Protein AF-A0A925IBK4-F1 (afdb_monomer_lite)

Radius of gyration: 16.79 Å; chains: 1; bounding box: 36×38×54 Å

Structure (mmCIF, N/CA/C/O backbone):
data_AF-A0A925IBK4-F1
#
_entry.id   AF-A0A925IBK4-F1
#
loop_
_atom_site.group_PDB
_atom_site.id
_atom_site.type_symbol
_atom_site.label_atom_id
_atom_site.label_alt_id
_atom_site.label_comp_id
_atom_site.label_asym_id
_atom_site.label_entity_id
_atom_site.label_seq_id
_atom_site.pdbx_PDB_ins_code
_atom_site.Cartn_x
_atom_site.Cartn_y
_atom_site.Cartn_z
_atom_site.occupancy
_atom_site.B_iso_or_equiv
_atom_site.auth_seq_id
_atom_site.auth_comp_id
_atom_site.auth_asym_id
_atom_site.auth_atom_id
_atom_site.pdbx_PDB_model_num
ATOM 1 N N . TYR A 1 1 ? -8.713 3.696 29.167 1.00 40.91 1 TYR A N 1
ATOM 2 C CA . TYR A 1 1 ? -8.111 4.929 28.646 1.00 40.91 1 TYR A CA 1
ATOM 3 C C . TYR A 1 1 ? -9.010 5.363 27.517 1.00 40.91 1 TYR A C 1
ATOM 5 O O . TYR A 1 1 ? -9.257 4.542 26.651 1.00 40.91 1 TYR A O 1
ATOM 13 N N . ASP A 1 2 ? -9.621 6.533 27.655 1.00 48.91 2 ASP A N 1
ATOM 14 C CA . ASP A 1 2 ? -10.564 7.097 26.688 1.00 48.91 2 ASP A CA 1
ATOM 15 C C . ASP A 1 2 ? -9.823 8.282 26.052 1.00 48.91 2 ASP A C 1
ATOM 17 O O . ASP A 1 2 ? -9.570 9.290 26.716 1.00 48.91 2 ASP A O 1
ATOM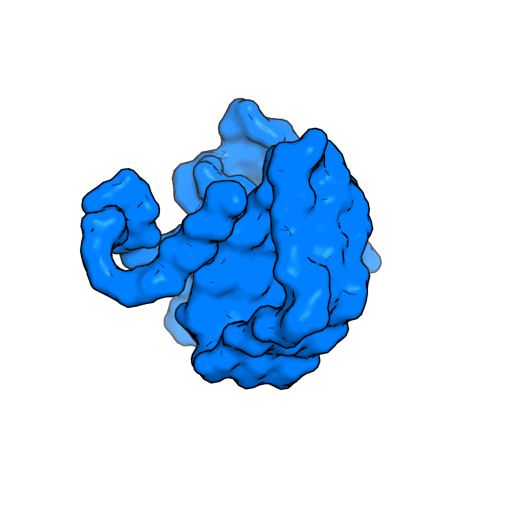 21 N N . ASP A 1 3 ? -9.304 8.073 24.846 1.00 57.03 3 ASP A N 1
ATOM 22 C CA . ASP A 1 3 ? -8.324 8.894 24.131 1.00 57.03 3 ASP A CA 1
ATOM 23 C C . ASP A 1 3 ? -8.983 9.654 22.975 1.00 57.03 3 ASP A C 1
ATOM 25 O O . ASP A 1 3 ? -8.606 9.554 21.813 1.00 57.03 3 ASP A O 1
ATOM 29 N N . ASN A 1 4 ? -9.970 10.480 23.314 1.00 48.44 4 ASN A N 1
ATOM 30 C CA . ASN A 1 4 ? -10.677 11.350 22.371 1.00 48.44 4 ASN A CA 1
ATOM 31 C C . ASN A 1 4 ? -9.808 12.525 21.856 1.00 48.44 4 ASN A C 1
ATOM 33 O O . ASN A 1 4 ? -10.172 13.687 22.047 1.00 48.44 4 ASN A O 1
ATOM 37 N N . ASN A 1 5 ? -8.652 12.261 21.229 1.00 53.19 5 ASN A N 1
ATOM 38 C CA . ASN A 1 5 ? -7.812 13.293 20.602 1.00 53.19 5 ASN A CA 1
ATOM 39 C C . ASN A 1 5 ? -6.844 12.777 19.507 1.00 53.19 5 ASN A C 1
ATOM 41 O O . ASN A 1 5 ? -5.640 12.981 19.649 1.00 53.19 5 ASN A O 1
ATOM 45 N N . GLY A 1 6 ? -7.301 12.173 18.396 1.00 50.06 6 GLY A N 1
ATOM 46 C CA . GLY A 1 6 ? -6.317 11.856 17.336 1.00 50.06 6 GLY A CA 1
ATOM 47 C C . GLY A 1 6 ? -6.775 11.404 15.950 1.00 50.06 6 GLY A C 1
ATOM 48 O O . GLY A 1 6 ? -6.081 11.688 14.976 1.00 50.06 6 GLY A O 1
ATOM 49 N N . SER A 1 7 ? -7.936 10.763 15.789 1.00 52.75 7 SER A N 1
ATOM 50 C CA . SER A 1 7 ? -8.419 10.363 14.458 1.00 52.75 7 SER A CA 1
ATOM 51 C C . SER A 1 7 ? -9.893 10.721 14.273 1.00 52.75 7 SER A C 1
ATOM 53 O O . SER A 1 7 ? -10.665 10.475 15.195 1.00 52.75 7 SER A O 1
ATOM 55 N N . PRO A 1 8 ? -10.322 11.268 13.116 1.00 57.81 8 PRO A N 1
ATOM 56 C CA . PRO A 1 8 ? -11.710 11.691 12.894 1.00 57.81 8 PRO A CA 1
ATOM 57 C C . PRO A 1 8 ? -12.774 10.600 13.125 1.00 57.81 8 PRO A C 1
ATOM 59 O O . PRO A 1 8 ? -13.943 10.941 13.284 1.00 57.81 8 PRO A O 1
ATOM 62 N N . ASN A 1 9 ? -12.379 9.317 13.146 1.00 67.06 9 ASN A N 1
ATOM 63 C CA . ASN A 1 9 ? -13.281 8.164 13.080 1.00 67.06 9 ASN A CA 1
ATOM 64 C C . ASN A 1 9 ? -12.979 7.033 14.100 1.00 67.06 9 ASN A C 1
ATOM 66 O O . ASN A 1 9 ? -13.347 5.895 13.834 1.00 67.06 9 ASN A O 1
ATOM 70 N N . ASP A 1 10 ? -12.292 7.264 15.226 1.00 77.19 10 ASP A N 1
ATOM 71 C CA . ASP A 1 10 ? -11.862 6.175 16.143 1.00 77.19 10 ASP A CA 1
ATOM 72 C C . ASP A 1 10 ? -11.040 5.081 15.427 1.00 77.19 10 ASP A C 1
ATOM 74 O O . ASP A 1 10 ? -11.330 3.884 15.491 1.00 77.19 10 ASP A O 1
ATOM 78 N N . ALA A 1 11 ? -10.027 5.509 14.670 1.00 81.75 11 ALA A N 1
ATOM 79 C CA . ALA A 1 11 ? -9.149 4.615 13.925 1.00 81.75 11 ALA A CA 1
ATOM 80 C C . ALA A 1 11 ? -8.355 3.680 14.851 1.00 81.75 11 ALA A C 1
ATOM 82 O O . ALA A 1 11 ? -7.576 4.129 15.689 1.00 81.75 11 ALA A O 1
ATOM 83 N N . LEU A 1 12 ? -8.466 2.376 14.614 1.00 87.62 12 LEU A N 1
ATOM 84 C CA . LEU A 1 12 ? -7.755 1.327 15.332 1.00 87.62 12 LEU A CA 1
ATOM 85 C C . LEU A 1 12 ? -6.913 0.495 14.371 1.00 87.62 12 LEU A C 1
ATOM 87 O O . LEU A 1 12 ? -7.366 0.117 13.290 1.00 87.62 12 LEU A O 1
ATOM 91 N N . TYR A 1 13 ? -5.705 0.149 14.811 1.00 88.00 13 TYR A N 1
ATOM 92 C CA . TYR A 1 13 ? -4.825 -0.793 14.127 1.00 88.00 13 TYR A CA 1
ATOM 93 C C . TYR A 1 13 ? -4.502 -1.952 15.058 1.00 88.00 13 TYR A C 1
ATOM 95 O O . TYR A 1 13 ? -4.243 -1.747 16.243 1.00 88.00 13 TYR A O 1
ATOM 103 N N . ILE A 1 14 ? -4.476 -3.167 14.517 1.00 90.00 14 ILE A N 1
ATOM 104 C CA . ILE A 1 14 ? -4.061 -4.357 15.259 1.00 90.00 14 ILE A CA 1
ATOM 105 C C . ILE A 1 14 ? -3.042 -5.155 14.454 1.00 90.00 14 ILE A C 1
ATOM 107 O O . ILE A 1 14 ? -3.228 -5.412 13.265 1.00 90.00 14 ILE A O 1
ATOM 111 N N . GLY A 1 15 ? -1.945 -5.521 15.113 1.00 89.31 15 GLY A N 1
ATOM 112 C CA . GLY A 1 15 ? -0.947 -6.445 14.593 1.00 89.31 15 GLY A CA 1
ATOM 113 C C . GLY A 1 15 ? -1.332 -7.879 14.941 1.00 89.31 15 GLY A C 1
ATOM 114 O O . GLY A 1 15 ? -1.783 -8.153 16.049 1.00 89.31 15 GLY A O 1
ATOM 115 N N . THR A 1 16 ? -1.177 -8.787 13.986 1.00 85.94 16 THR A N 1
ATOM 116 C CA . THR A 1 16 ? -1.485 -10.215 14.129 1.00 85.94 16 THR A CA 1
ATOM 117 C C . THR A 1 16 ? -0.325 -11.057 13.601 1.00 85.94 16 THR A C 1
ATOM 119 O O . THR A 1 16 ? 0.624 -10.531 13.014 1.00 85.94 16 THR A O 1
ATOM 122 N N . ASP A 1 17 ? -0.426 -12.376 13.741 1.00 84.31 17 ASP A N 1
ATOM 123 C CA . ASP A 1 17 ? 0.477 -13.358 13.128 1.00 84.31 17 ASP A CA 1
ATOM 124 C C . ASP A 1 17 ? 0.473 -13.323 11.583 1.00 84.31 17 ASP A C 1
ATOM 126 O O . ASP A 1 17 ? 1.396 -13.829 10.939 1.00 84.31 17 ASP A O 1
ATOM 130 N N . ILE A 1 18 ? -0.533 -12.684 10.979 1.00 79.31 18 ILE A N 1
ATOM 131 C CA . ILE A 1 18 ? -0.729 -12.597 9.527 1.00 79.31 18 ILE A CA 1
ATOM 132 C C . ILE A 1 18 ? -0.734 -11.161 8.979 1.00 79.31 18 ILE A C 1
ATOM 134 O O . ILE A 1 18 ? -1.099 -10.948 7.820 1.00 79.31 18 ILE A O 1
ATOM 138 N N . GLY A 1 19 ? -0.287 -10.180 9.764 1.00 82.81 19 GLY A N 1
ATOM 139 C CA . GLY A 1 19 ? -0.139 -8.786 9.338 1.00 82.81 19 GLY A CA 1
ATOM 140 C C . GLY A 1 19 ? -0.980 -7.800 10.146 1.00 82.81 19 GLY A C 1
ATOM 141 O O . GLY A 1 19 ? -1.417 -8.098 11.257 1.00 82.81 19 GLY A O 1
ATOM 142 N N . VAL A 1 20 ? -1.179 -6.603 9.591 1.00 84.88 20 VAL A N 1
ATOM 143 C CA . VAL A 1 20 ? -1.923 -5.517 10.244 1.00 84.88 20 VAL A CA 1
ATOM 144 C C . VAL A 1 20 ? -3.359 -5.470 9.730 1.00 84.88 20 VAL A C 1
ATOM 146 O O . VAL A 1 20 ? -3.606 -5.671 8.541 1.00 84.88 20 VAL A O 1
ATOM 149 N N . PHE A 1 21 ? -4.300 -5.167 10.619 1.00 83.75 21 PHE A N 1
ATOM 150 C CA . PHE A 1 21 ? -5.692 -4.866 10.296 1.00 83.75 21 PHE A CA 1
ATOM 151 C C . PHE A 1 21 ? -6.061 -3.476 10.802 1.00 83.75 21 PHE A C 1
ATOM 153 O O . PHE A 1 21 ? -5.472 -2.984 11.764 1.00 83.75 21 PHE A O 1
ATOM 160 N N . TYR A 1 22 ? -7.037 -2.861 10.144 1.00 84.62 22 TYR A N 1
ATOM 161 C CA . TYR A 1 22 ? -7.556 -1.533 10.436 1.00 84.62 22 TYR A CA 1
ATOM 162 C C . TYR A 1 22 ? -9.065 -1.584 10.674 1.00 84.62 22 TYR A C 1
ATOM 164 O O . TYR A 1 22 ? -9.771 -2.363 10.031 1.00 84.62 22 TYR A O 1
ATOM 172 N N . ARG A 1 23 ? -9.566 -0.729 11.561 1.00 82.00 23 ARG A N 1
ATOM 173 C CA . ARG A 1 23 ? -10.994 -0.469 11.746 1.00 82.00 23 ARG A CA 1
ATOM 174 C C . ARG A 1 23 ? -11.208 0.995 12.112 1.00 82.00 23 ARG A C 1
ATOM 176 O O . ARG A 1 23 ? -10.334 1.609 12.709 1.00 82.00 23 ARG A O 1
ATOM 183 N N . ASP A 1 24 ? -12.377 1.525 11.786 1.00 82.62 24 ASP A N 1
ATOM 184 C CA . ASP A 1 24 ? -12.872 2.799 12.300 1.00 82.62 24 ASP A CA 1
ATOM 185 C C . ASP A 1 24 ? -14.375 2.677 12.618 1.00 82.62 24 ASP A C 1
ATOM 187 O O . ASP A 1 24 ? -14.967 1.604 12.455 1.00 82.62 24 ASP A O 1
ATOM 191 N N . ASN A 1 25 ? -14.997 3.749 13.101 1.00 82.31 25 ASN A N 1
ATOM 192 C CA . ASN A 1 25 ? -16.415 3.775 13.466 1.00 82.31 25 ASN A CA 1
ATOM 193 C C . ASN A 1 25 ? -17.380 3.758 12.261 1.00 82.31 25 ASN A C 1
ATOM 195 O O . ASN A 1 25 ? -18.582 3.548 12.439 1.00 82.31 25 ASN A O 1
ATOM 199 N N . THR A 1 26 ? -16.868 3.938 11.042 1.00 77.31 26 THR A N 1
ATOM 200 C CA . THR A 1 26 ? -17.628 3.852 9.786 1.00 77.31 26 THR A CA 1
ATOM 201 C C . THR A 1 26 ? -17.571 2.450 9.181 1.00 77.31 26 THR A C 1
ATOM 203 O O . THR A 1 26 ? -18.486 2.033 8.465 1.00 77.31 26 THR A O 1
ATOM 206 N N . LEU A 1 27 ? -16.515 1.696 9.495 1.00 72.88 27 LEU A N 1
ATOM 207 C CA . LEU A 1 27 ? -16.318 0.320 9.077 1.00 72.88 27 LEU A CA 1
ATOM 208 C C . LEU A 1 27 ? -17.091 -0.638 9.997 1.00 72.88 27 LEU A C 1
ATOM 210 O O . LEU A 1 27 ? -16.864 -0.727 11.205 1.00 72.88 27 LEU A O 1
ATOM 214 N N . GLY A 1 28 ? -17.998 -1.414 9.399 1.00 75.69 28 GLY A N 1
ATOM 215 C CA . GLY A 1 28 ? -18.775 -2.435 10.110 1.00 75.69 28 GLY A CA 1
ATOM 216 C C . GLY A 1 28 ? -17.948 -3.620 10.631 1.00 75.69 28 GLY A C 1
ATOM 217 O O . GLY A 1 28 ? -18.447 -4.366 11.469 1.00 75.69 28 GLY A O 1
ATOM 218 N N . ASP A 1 29 ? -16.708 -3.791 10.161 1.00 80.06 29 ASP A N 1
ATOM 219 C CA . ASP A 1 29 ? -15.785 -4.854 10.577 1.00 80.06 29 ASP A CA 1
ATOM 220 C C . ASP A 1 29 ? -14.315 -4.432 10.362 1.00 80.06 29 ASP A C 1
ATOM 222 O O . ASP A 1 29 ? -14.035 -3.418 9.717 1.00 80.06 29 ASP A O 1
ATOM 226 N N . TRP A 1 30 ? -13.373 -5.214 10.893 1.00 83.12 30 TRP A N 1
ATOM 227 C CA . TRP A 1 30 ? -11.944 -5.069 10.626 1.00 83.12 30 TRP A CA 1
ATOM 228 C C . TRP A 1 30 ? -11.620 -5.399 9.170 1.00 83.12 30 TRP A C 1
ATOM 230 O O . TRP A 1 30 ? -12.068 -6.405 8.621 1.00 83.12 30 TRP A O 1
ATOM 240 N N . ILE A 1 31 ? -10.769 -4.581 8.558 1.00 77.44 31 ILE A N 1
ATOM 241 C CA . ILE A 1 31 ? -10.267 -4.801 7.204 1.00 77.44 31 ILE A CA 1
ATOM 242 C C . ILE A 1 31 ? -8.752 -5.034 7.218 1.00 77.44 31 ILE A C 1
ATOM 244 O O . ILE A 1 31 ? -8.044 -4.451 8.041 1.00 77.44 31 ILE A O 1
ATOM 248 N N . PRO A 1 32 ? -8.214 -5.862 6.310 1.00 77.81 32 PRO A N 1
ATOM 249 C CA . PRO A 1 32 ? -6.770 -6.019 6.168 1.00 77.81 32 PRO A CA 1
ATOM 250 C C . PRO A 1 32 ? -6.083 -4.694 5.834 1.00 77.81 32 PRO A C 1
ATOM 252 O O . PRO A 1 32 ? -6.598 -3.932 5.018 1.00 77.81 32 PRO A O 1
ATOM 255 N N . PHE A 1 33 ? -4.892 -4.461 6.384 1.00 78.31 33 PHE A N 1
ATOM 256 C CA . PHE A 1 33 ? -4.067 -3.280 6.137 1.00 78.31 33 PHE A CA 1
ATOM 257 C C . PHE A 1 33 ? -2.628 -3.692 5.783 1.00 78.31 33 PHE A C 1
ATOM 259 O O . PHE A 1 33 ? -1.804 -3.995 6.641 1.00 78.31 33 PHE A O 1
ATOM 266 N N . SER A 1 34 ? -2.300 -3.721 4.488 1.00 70.44 34 SER A N 1
ATOM 267 C CA . SER A 1 34 ? -1.017 -4.258 3.995 1.00 70.44 34 SER A CA 1
ATOM 268 C C . SER A 1 34 ? -0.295 -3.313 3.029 1.00 70.44 34 SER A C 1
ATOM 270 O O . SER A 1 34 ? 0.259 -3.752 2.017 1.00 70.44 34 SER A O 1
ATOM 272 N N . ASN A 1 35 ? -0.345 -2.008 3.292 1.00 70.88 35 ASN A N 1
ATOM 273 C CA . ASN A 1 35 ? 0.173 -0.953 2.419 1.00 70.88 35 ASN A CA 1
ATOM 274 C C . ASN A 1 35 ? 1.713 -0.999 2.276 1.00 70.88 35 ASN A C 1
ATOM 276 O O . ASN A 1 35 ? 2.453 -0.242 2.889 1.00 70.88 35 ASN A O 1
ATOM 280 N N . GLY A 1 36 ? 2.211 -1.978 1.516 1.00 69.00 36 GLY A N 1
ATOM 281 C CA . GLY A 1 36 ? 3.632 -2.327 1.429 1.00 69.00 36 GLY A CA 1
ATOM 282 C C . GLY A 1 36 ? 4.143 -3.225 2.563 1.00 69.00 36 GLY A C 1
ATOM 283 O O . GLY A 1 36 ? 5.248 -3.753 2.450 1.00 69.00 36 GLY A O 1
ATOM 284 N N . LEU A 1 37 ? 3.344 -3.457 3.611 1.00 75.25 37 LEU A N 1
ATOM 285 C CA . LEU A 1 37 ? 3.724 -4.319 4.731 1.00 75.25 37 LEU A CA 1
ATOM 286 C C . LEU A 1 37 ? 3.801 -5.803 4.313 1.00 75.25 37 LEU A C 1
ATOM 288 O O . LEU A 1 37 ? 2.958 -6.276 3.539 1.00 75.25 37 LEU A O 1
ATOM 292 N N . PRO A 1 38 ? 4.800 -6.560 4.803 1.00 72.00 38 PRO A N 1
ATOM 293 C CA . PRO A 1 38 ? 4.880 -7.998 4.580 1.00 72.00 38 PRO A CA 1
ATOM 294 C C . PRO A 1 38 ? 3.781 -8.754 5.341 1.00 72.00 38 PRO A C 1
ATOM 296 O O . PRO A 1 38 ? 3.347 -8.338 6.409 1.00 72.00 38 PRO A O 1
ATOM 299 N N . VAL A 1 39 ? 3.383 -9.913 4.807 1.00 75.75 39 VAL A N 1
ATOM 300 C CA . VAL A 1 39 ? 2.518 -10.873 5.513 1.00 75.75 39 VAL A CA 1
ATOM 301 C C . VAL A 1 39 ? 3.395 -11.682 6.460 1.00 75.75 39 VAL A C 1
ATOM 303 O O . VAL A 1 39 ? 4.041 -12.650 6.052 1.00 75.75 39 VAL A O 1
ATOM 306 N N . VAL A 1 40 ? 3.495 -11.213 7.692 1.00 81.12 40 VAL A N 1
ATOM 307 C CA . VAL A 1 40 ? 4.305 -11.795 8.760 1.00 81.12 40 VAL A CA 1
ATOM 308 C C . VAL A 1 40 ? 3.722 -11.356 10.095 1.00 81.12 40 VAL A C 1
ATOM 310 O O . VAL A 1 40 ? 2.997 -10.362 10.156 1.00 81.12 40 VAL A O 1
ATOM 313 N N . GLU A 1 41 ? 4.091 -12.073 11.147 1.00 85.88 41 GLU A N 1
ATOM 314 C CA . GLU A 1 41 ? 3.790 -11.699 12.516 1.00 85.88 41 GLU A CA 1
ATOM 315 C C . GLU A 1 41 ? 4.278 -10.284 12.836 1.00 85.88 41 GLU A C 1
ATOM 317 O O . GLU A 1 41 ? 5.456 -9.944 12.656 1.00 85.88 41 GLU A O 1
ATOM 322 N N . VAL A 1 42 ? 3.333 -9.474 13.305 1.00 89.44 42 VAL A N 1
ATOM 323 C CA . VAL A 1 42 ? 3.547 -8.110 13.773 1.00 89.44 42 VAL A CA 1
ATOM 324 C C . VAL A 1 42 ? 3.623 -8.146 15.290 1.00 89.44 42 VAL A C 1
ATOM 326 O O . VAL A 1 42 ? 2.646 -8.463 15.960 1.00 89.44 42 VAL A O 1
ATOM 329 N N . THR A 1 43 ? 4.796 -7.819 15.819 1.00 90.88 43 THR A N 1
ATOM 330 C CA . THR A 1 43 ? 5.075 -7.859 17.258 1.00 90.88 43 THR A CA 1
ATOM 331 C C . THR A 1 43 ? 4.861 -6.510 17.930 1.00 90.88 43 THR A C 1
ATOM 333 O O . THR A 1 43 ? 4.707 -6.463 19.145 1.00 90.88 43 THR A O 1
ATOM 336 N N . ASP A 1 44 ? 4.904 -5.419 17.160 1.00 92.44 44 ASP A N 1
ATOM 337 C CA . ASP A 1 44 ? 4.751 -4.061 17.678 1.00 92.44 44 ASP A CA 1
ATOM 338 C C . ASP A 1 44 ? 4.197 -3.109 16.610 1.00 92.44 44 ASP A C 1
ATOM 340 O O . ASP A 1 44 ? 4.471 -3.279 15.414 1.00 92.44 44 ASP A O 1
ATOM 344 N N . LEU A 1 45 ? 3.439 -2.104 17.046 1.00 91.19 45 LEU A N 1
ATOM 345 C CA . LEU A 1 45 ? 2.862 -1.058 16.207 1.00 91.19 45 LEU A CA 1
ATOM 346 C C . LEU A 1 45 ? 3.041 0.312 16.864 1.00 91.19 45 LEU A C 1
ATOM 348 O O . LEU A 1 45 ? 2.6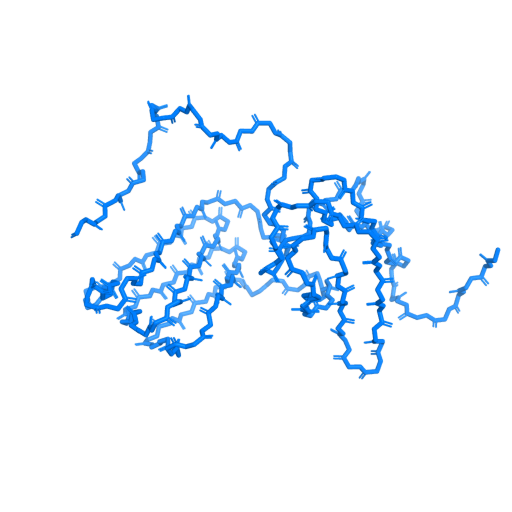61 0.519 18.011 1.00 91.19 45 LEU A O 1
ATOM 352 N N . GLU A 1 46 ? 3.539 1.272 16.090 1.00 92.44 46 GLU A N 1
ATOM 353 C CA . GLU A 1 46 ? 3.679 2.670 16.505 1.00 92.44 46 GLU A CA 1
ATOM 354 C C . GLU A 1 46 ? 3.013 3.571 15.461 1.00 92.44 46 GLU A C 1
ATOM 356 O O . GLU A 1 46 ? 3.293 3.457 14.264 1.00 92.44 46 GLU A O 1
ATOM 361 N N . ILE A 1 47 ? 2.159 4.495 15.901 1.00 88.06 47 ILE A N 1
ATOM 362 C CA . ILE A 1 47 ? 1.597 5.542 15.042 1.00 88.06 47 ILE A CA 1
ATOM 363 C C . ILE A 1 47 ? 2.339 6.848 15.317 1.00 88.06 47 ILE A C 1
ATOM 365 O O . ILE A 1 47 ? 2.353 7.350 16.437 1.00 88.06 47 ILE A O 1
ATOM 369 N N . ASN A 1 48 ? 2.917 7.427 14.269 1.00 86.94 48 ASN A N 1
ATOM 370 C CA . ASN A 1 48 ? 3.390 8.801 14.274 1.00 86.94 48 ASN A CA 1
ATOM 371 C C . ASN A 1 48 ? 2.315 9.692 13.646 1.00 86.94 48 ASN A C 1
ATOM 373 O O . ASN A 1 48 ? 2.258 9.848 12.423 1.00 86.94 48 ASN A O 1
ATOM 377 N N . GLU A 1 49 ? 1.475 10.280 14.495 1.00 83.44 49 GLU A N 1
ATOM 378 C CA . GLU A 1 49 ? 0.362 11.135 14.071 1.00 83.44 49 GLU A CA 1
ATOM 379 C C . GLU A 1 49 ? 0.843 12.376 13.311 1.00 83.44 49 GLU A C 1
ATOM 381 O O . GLU A 1 49 ? 0.299 12.704 12.261 1.00 83.44 49 GLU A O 1
ATOM 386 N N . SER A 1 50 ? 1.922 13.017 13.780 1.00 84.44 50 SER A N 1
ATOM 387 C CA . SER A 1 50 ? 2.470 14.230 13.154 1.00 84.44 50 SER A CA 1
ATOM 388 C C . SER A 1 50 ? 2.908 14.026 11.700 1.00 84.44 50 SER A C 1
ATOM 390 O O . SER A 1 50 ? 2.830 14.948 10.891 1.00 84.44 50 SER A O 1
ATOM 392 N N . ALA A 1 51 ? 3.362 12.815 11.368 1.00 82.94 51 ALA A N 1
ATOM 393 C CA . ALA A 1 51 ? 3.829 12.455 10.037 1.00 82.94 51 ALA A CA 1
ATOM 394 C C . ALA A 1 51 ? 2.800 11.638 9.237 1.00 82.94 51 ALA A C 1
ATOM 396 O O . ALA A 1 51 ? 3.030 11.374 8.057 1.00 82.94 51 ALA A O 1
ATOM 397 N N . GLY A 1 52 ? 1.693 11.217 9.859 1.00 82.88 52 GLY A N 1
ATOM 398 C CA . GLY A 1 52 ? 0.696 10.339 9.247 1.00 82.88 52 GLY A CA 1
ATOM 399 C C . GLY A 1 52 ? 1.260 8.966 8.879 1.00 82.88 52 GLY A C 1
ATOM 400 O O . GLY A 1 52 ? 0.954 8.441 7.809 1.00 82.88 52 GLY A O 1
ATOM 401 N N . LEU A 1 53 ? 2.117 8.390 9.728 1.00 84.12 53 LEU A N 1
ATOM 402 C CA . LEU A 1 53 ? 2.814 7.130 9.450 1.00 84.12 53 LEU A CA 1
ATOM 403 C C . LEU A 1 53 ? 2.519 6.072 10.516 1.00 84.12 53 LEU A C 1
ATOM 405 O O . LEU A 1 53 ? 2.603 6.348 11.706 1.00 84.12 53 LEU A O 1
ATOM 409 N N . LEU A 1 54 ? 2.261 4.843 10.080 1.00 87.44 54 LEU A N 1
ATOM 410 C CA . LEU A 1 54 ? 2.270 3.636 10.898 1.00 87.44 54 LEU A CA 1
ATOM 411 C C . LEU A 1 54 ? 3.602 2.906 10.707 1.00 87.44 54 LEU A C 1
ATOM 413 O O . LEU A 1 54 ? 4.030 2.642 9.577 1.00 87.44 54 LEU A O 1
ATOM 417 N N . ARG A 1 55 ? 4.236 2.528 11.813 1.00 90.56 55 ARG A N 1
ATOM 418 C CA . ARG A 1 55 ? 5.383 1.625 11.847 1.00 90.56 55 ARG A CA 1
ATOM 419 C C . ARG A 1 55 ? 4.968 0.277 12.404 1.00 90.56 55 ARG A C 1
ATOM 421 O O . ARG A 1 55 ? 4.214 0.207 13.367 1.00 90.56 55 ARG A O 1
ATOM 428 N N . ALA A 1 56 ? 5.487 -0.780 11.792 1.00 89.88 56 ALA A N 1
ATOM 429 C CA . ALA A 1 56 ? 5.244 -2.153 12.197 1.00 89.88 56 ALA A CA 1
ATOM 430 C C . ALA A 1 56 ? 6.566 -2.877 12.447 1.00 89.88 56 ALA A C 1
ATOM 432 O O . ALA A 1 56 ? 7.380 -3.051 11.532 1.00 89.88 56 ALA A O 1
ATOM 433 N N . GLY A 1 57 ? 6.769 -3.303 13.692 1.00 89.25 57 GLY A N 1
ATOM 434 C CA . GLY A 1 57 ? 7.815 -4.244 14.065 1.00 89.25 57 GLY A CA 1
ATOM 435 C C . GLY A 1 57 ? 7.384 -5.652 13.677 1.00 89.25 57 GLY A C 1
ATOM 436 O O . GLY A 1 57 ? 6.299 -6.095 14.048 1.00 89.25 57 GLY A O 1
ATOM 437 N N . THR A 1 58 ? 8.213 -6.348 12.902 1.00 87.56 58 THR A N 1
ATOM 438 C CA . THR A 1 58 ? 7.884 -7.684 12.391 1.00 87.56 58 THR A CA 1
ATOM 439 C C . THR A 1 58 ? 8.885 -8.732 12.845 1.00 87.56 58 THR A C 1
ATOM 441 O O . THR A 1 58 ? 10.095 -8.476 12.885 1.00 87.56 58 THR A O 1
ATOM 444 N N . TYR A 1 59 ? 8.403 -9.945 13.117 1.00 84.19 59 TYR A N 1
ATOM 445 C CA . TYR A 1 59 ? 9.280 -11.051 13.484 1.00 84.19 59 TYR A CA 1
ATOM 446 C C . TYR A 1 59 ? 10.203 -11.430 12.311 1.00 84.19 59 TYR A C 1
ATOM 448 O O . TYR A 1 59 ? 9.759 -11.842 11.237 1.00 84.19 59 TYR A O 1
ATOM 456 N N . GLY A 1 60 ? 11.516 -11.262 12.495 1.00 86.25 60 GLY A N 1
ATOM 457 C CA . GLY A 1 60 ? 12.540 -11.695 11.537 1.00 86.25 60 GLY A CA 1
ATOM 458 C C . GLY A 1 60 ? 12.644 -10.887 10.233 1.00 86.25 60 GLY A C 1
ATOM 459 O O . GLY A 1 60 ? 13.417 -11.274 9.356 1.00 86.25 60 GLY A O 1
ATOM 460 N N . ARG A 1 61 ? 11.902 -9.777 10.071 1.00 79.81 61 ARG A N 1
ATOM 461 C CA . ARG A 1 61 ? 11.962 -8.920 8.861 1.00 79.81 61 ARG A CA 1
ATOM 462 C C . ARG A 1 61 ? 12.185 -7.434 9.157 1.00 79.81 61 ARG A C 1
ATOM 464 O O . ARG A 1 61 ? 12.088 -6.622 8.240 1.00 79.81 61 ARG A O 1
ATOM 471 N N . GLY A 1 62 ? 12.511 -7.091 10.404 1.00 88.75 62 GLY A N 1
ATOM 472 C CA . GLY A 1 62 ? 12.835 -5.728 10.823 1.00 88.75 62 GLY A CA 1
ATOM 473 C C . GLY A 1 62 ? 11.606 -4.835 11.002 1.00 88.75 62 GLY A C 1
ATOM 474 O O . GLY A 1 62 ? 10.502 -5.317 11.266 1.00 88.75 62 GLY A O 1
ATOM 475 N N . VAL A 1 63 ? 11.818 -3.525 10.873 1.00 89.06 63 VAL A N 1
ATOM 476 C CA . VAL A 1 63 ? 10.779 -2.497 11.027 1.00 89.06 63 VAL A CA 1
ATOM 477 C C . VAL A 1 63 ? 10.346 -1.997 9.657 1.00 89.06 63 VAL A C 1
ATOM 479 O O . VAL A 1 63 ? 11.177 -1.671 8.809 1.00 89.06 63 VAL A O 1
ATOM 482 N N . TRP A 1 64 ? 9.037 -1.917 9.462 1.00 87.25 64 TRP A N 1
ATOM 483 C CA . TRP A 1 64 ? 8.400 -1.428 8.247 1.00 87.25 64 TRP A CA 1
ATOM 484 C C . TRP A 1 64 ? 7.629 -0.150 8.542 1.00 87.25 64 TRP A C 1
ATOM 486 O O . TRP A 1 64 ? 7.189 0.060 9.668 1.00 87.25 64 TRP A O 1
ATOM 496 N N . GLN A 1 65 ? 7.452 0.697 7.532 1.00 84.88 65 GLN A N 1
ATOM 497 C CA . GLN A 1 65 ? 6.714 1.947 7.666 1.00 84.88 65 GLN A CA 1
ATOM 498 C C . GLN A 1 65 ? 5.774 2.140 6.481 1.00 84.88 65 GLN A C 1
ATOM 500 O O . GLN A 1 65 ? 6.127 1.838 5.342 1.00 84.88 65 GLN A O 1
ATOM 505 N N . THR A 1 66 ? 4.595 2.678 6.757 1.00 81.25 66 THR A N 1
ATOM 506 C CA . THR A 1 66 ? 3.561 2.985 5.772 1.00 81.25 66 THR A CA 1
ATOM 507 C C . THR A 1 66 ? 2.792 4.239 6.191 1.00 81.25 66 THR A C 1
ATOM 509 O O . THR A 1 66 ? 2.652 4.468 7.387 1.00 81.25 66 THR A O 1
ATOM 512 N N . PRO A 1 67 ? 2.244 5.035 5.256 1.00 83.56 67 PRO A N 1
ATOM 513 C CA . PRO A 1 67 ? 1.179 5.988 5.570 1.00 83.56 67 PRO A CA 1
ATOM 514 C C . PRO A 1 67 ? 0.034 5.328 6.342 1.00 83.56 67 PRO A C 1
ATOM 516 O O . PRO A 1 67 ? -0.259 4.158 6.082 1.00 83.56 67 PRO A O 1
ATOM 519 N N . VAL A 1 68 ? -0.597 6.058 7.264 1.00 83.44 68 VAL A N 1
ATOM 520 C CA . VAL A 1 68 ? -1.843 5.635 7.926 1.00 83.44 68 VAL A CA 1
ATOM 521 C C . VAL A 1 68 ? -2.991 5.547 6.914 1.00 83.44 68 VAL A C 1
ATOM 523 O O . VAL A 1 68 ? -2.944 6.145 5.840 1.00 83.44 68 VAL A O 1
ATOM 526 N N . TYR A 1 69 ? -4.021 4.775 7.245 1.00 79.38 69 TYR A N 1
ATOM 527 C CA . TYR A 1 69 ? -5.268 4.716 6.496 1.00 79.38 69 TYR A CA 1
ATOM 528 C C . TYR A 1 69 ? -5.934 6.096 6.455 1.00 79.38 69 TYR A C 1
ATOM 530 O O . TYR A 1 69 ? -6.214 6.689 7.494 1.00 79.38 69 TYR A O 1
ATOM 538 N N . ASP A 1 70 ? -6.203 6.587 5.249 1.00 73.38 70 ASP A N 1
ATOM 539 C CA . ASP A 1 70 ? -6.850 7.875 4.993 1.00 73.38 70 ASP A CA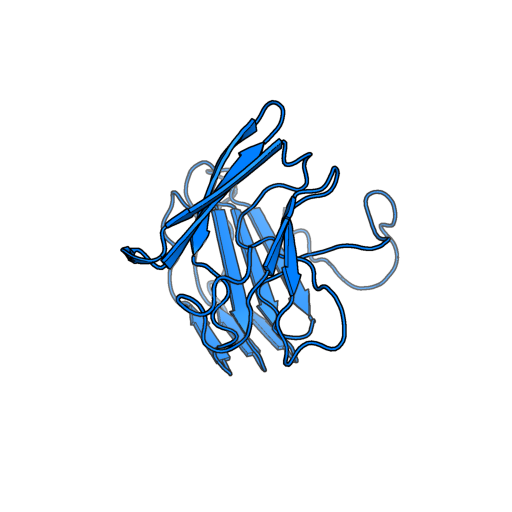 1
ATOM 540 C C . ASP A 1 70 ? -8.290 7.724 4.471 1.00 73.38 70 ASP A C 1
ATOM 542 O O . ASP A 1 70 ? -8.968 8.722 4.234 1.00 73.38 70 ASP A O 1
ATOM 546 N N . GLY A 1 71 ? -8.760 6.487 4.249 1.00 68.88 71 GLY A N 1
ATOM 547 C CA . GLY A 1 71 ? -10.065 6.176 3.644 1.00 68.88 71 GLY A CA 1
ATOM 548 C C . GLY A 1 71 ? -10.258 6.718 2.225 1.00 68.88 71 GLY A C 1
ATOM 549 O O . GLY A 1 71 ? -11.281 6.459 1.588 1.00 68.88 71 GLY A O 1
ATOM 550 N N . ALA A 1 72 ? -9.275 7.448 1.703 1.00 65.94 72 ALA A N 1
ATOM 551 C CA . ALA A 1 72 ? -9.383 8.255 0.513 1.00 65.94 72 ALA A CA 1
ATOM 552 C C . ALA A 1 72 ? -8.720 7.510 -0.634 1.00 65.94 72 ALA A C 1
ATOM 554 O O . ALA A 1 72 ? -7.523 7.605 -0.893 1.00 65.94 72 ALA A O 1
ATOM 555 N N . CYS A 1 73 ? -9.528 6.762 -1.371 1.00 74.12 73 CYS A N 1
ATOM 556 C CA . CYS A 1 73 ? -9.041 6.165 -2.592 1.00 74.12 73 CYS A CA 1
ATOM 557 C C . CYS A 1 73 ? -9.222 7.091 -3.788 1.00 74.12 73 CYS A C 1
ATOM 559 O O . CYS A 1 73 ? -10.336 7.525 -4.087 1.00 74.12 73 CYS A O 1
ATOM 561 N N . ALA A 1 74 ? -8.150 7.314 -4.548 1.00 83.25 74 ALA A N 1
ATOM 562 C CA . ALA A 1 74 ? -8.277 7.926 -5.861 1.00 83.25 74 ALA A CA 1
ATOM 563 C C . ALA A 1 74 ? -9.227 7.091 -6.736 1.00 83.25 74 ALA A C 1
ATOM 565 O O . ALA A 1 74 ? -9.075 5.873 -6.861 1.00 83.25 74 ALA A O 1
ATOM 566 N N . ALA A 1 75 ? -10.199 7.740 -7.383 1.00 86.75 75 ALA A N 1
ATOM 567 C CA . ALA A 1 75 ? -11.121 7.049 -8.282 1.00 86.75 75 ALA A CA 1
ATOM 568 C C . ALA A 1 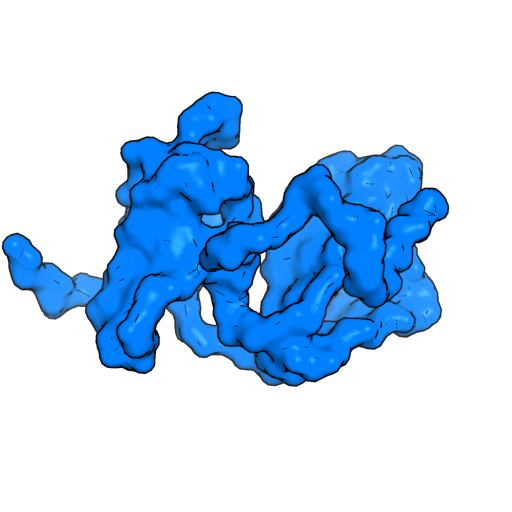75 ? -10.362 6.354 -9.423 1.00 86.75 75 ALA A C 1
ATOM 570 O O . ALA A 1 75 ? -10.641 5.200 -9.741 1.00 86.75 75 ALA A O 1
ATOM 571 N N . SER A 1 76 ? -9.357 7.016 -9.997 1.00 91.19 76 SER A N 1
ATOM 572 C CA . SER A 1 76 ? -8.479 6.413 -10.996 1.00 91.19 76 SER A CA 1
ATOM 573 C C . SER A 1 76 ? -7.039 6.895 -10.851 1.00 91.19 76 SER A C 1
ATOM 575 O O . SER A 1 76 ? -6.811 8.046 -10.489 1.00 91.19 76 SER A O 1
ATOM 577 N N . LEU A 1 77 ? -6.076 6.035 -11.187 1.00 90.25 77 LEU A N 1
ATOM 578 C CA . LEU A 1 77 ? -4.644 6.359 -11.217 1.00 90.25 77 LEU A CA 1
ATOM 579 C C . LEU A 1 77 ? -4.076 6.140 -12.623 1.00 90.25 77 LEU A C 1
ATOM 581 O O . LEU A 1 77 ? -4.511 5.240 -13.344 1.00 90.25 77 LEU A O 1
ATOM 585 N N . SER A 1 78 ? -3.101 6.961 -13.013 1.00 93.12 78 SER A N 1
ATOM 586 C CA . SER A 1 78 ? -2.389 6.838 -14.290 1.00 93.12 78 SER A CA 1
ATOM 587 C C . SER A 1 78 ? -0.883 6.933 -14.075 1.00 93.12 78 SER A C 1
ATOM 589 O O . SER A 1 78 ? -0.414 7.895 -13.472 1.00 93.12 78 SER A O 1
ATOM 591 N N . PHE A 1 79 ? -0.128 5.955 -14.577 1.00 90.94 79 PHE A N 1
ATOM 592 C CA . PHE A 1 79 ? 1.323 5.887 -14.404 1.00 90.94 79 PHE A CA 1
ATOM 593 C C . PHE A 1 79 ? 2.064 5.818 -15.738 1.00 90.94 79 PHE A C 1
ATOM 595 O O . PHE A 1 79 ? 1.747 4.997 -16.597 1.00 90.94 79 PHE A O 1
ATOM 602 N N . THR A 1 80 ? 3.110 6.632 -15.877 1.00 89.38 80 THR A N 1
ATOM 603 C CA . THR A 1 80 ? 4.000 6.639 -17.051 1.00 89.38 80 THR A CA 1
ATOM 604 C C . THR A 1 80 ? 5.439 6.228 -16.723 1.00 89.38 80 THR A C 1
ATOM 606 O O . THR A 1 80 ? 6.185 5.856 -17.625 1.00 89.38 80 THR A O 1
ATOM 609 N N . ALA A 1 81 ? 5.832 6.220 -15.443 1.00 82.75 81 ALA A N 1
ATOM 610 C CA . ALA A 1 81 ? 7.148 5.783 -14.965 1.00 82.75 81 ALA A CA 1
ATOM 611 C C . ALA A 1 81 ? 7.066 5.250 -13.522 1.00 82.75 81 ALA A C 1
ATOM 613 O O . ALA A 1 81 ? 6.118 5.576 -12.808 1.00 82.75 81 ALA A O 1
ATOM 614 N N . HIS A 1 82 ? 8.025 4.413 -13.105 1.00 77.06 82 HIS A N 1
ATOM 615 C CA . HIS A 1 82 ? 8.203 3.956 -11.715 1.00 77.06 82 HIS A CA 1
ATOM 616 C C . HIS A 1 82 ? 9.648 4.185 -11.258 1.00 77.06 82 HIS A C 1
ATOM 618 O O . HIS A 1 82 ? 10.576 4.096 -12.060 1.00 77.06 82 HIS A O 1
ATOM 624 N N . SER A 1 83 ? 9.827 4.485 -9.968 1.00 63.28 83 SER A N 1
ATOM 625 C CA . SER A 1 83 ? 11.153 4.634 -9.356 1.00 63.28 83 SER A CA 1
ATOM 626 C C . SER A 1 83 ? 11.794 3.259 -9.101 1.00 63.28 83 SER A C 1
ATOM 628 O O . SER A 1 83 ? 11.079 2.326 -8.729 1.00 63.28 83 SER A O 1
ATOM 630 N N . PRO A 1 84 ? 13.121 3.111 -9.262 1.00 58.34 84 PRO A N 1
ATOM 631 C CA . PRO A 1 84 ? 13.789 1.812 -9.210 1.00 58.34 84 PRO A CA 1
ATOM 632 C C . PRO A 1 84 ? 13.910 1.138 -7.839 1.00 58.34 84 PRO A C 1
ATOM 634 O O . PRO A 1 84 ? 14.312 -0.021 -7.782 1.00 58.34 84 PRO A O 1
ATOM 637 N N . SER A 1 85 ? 13.584 1.819 -6.741 1.00 55.72 85 SER A N 1
ATOM 638 C CA . SER A 1 85 ? 13.885 1.352 -5.379 1.00 55.72 85 SER A CA 1
ATOM 639 C C . SER A 1 85 ? 12.667 1.112 -4.484 1.00 55.72 85 SER A C 1
ATOM 641 O O . SER A 1 85 ? 12.816 1.023 -3.267 1.00 55.72 85 SER A O 1
ATOM 643 N N . THR A 1 86 ? 11.458 0.993 -5.037 1.00 61.50 86 THR A N 1
ATOM 644 C CA . THR A 1 86 ? 10.247 0.889 -4.214 1.00 61.50 86 THR A CA 1
ATOM 645 C C . THR A 1 86 ? 9.526 -0.449 -4.390 1.00 61.50 86 THR A C 1
ATOM 647 O O . THR A 1 86 ? 9.105 -0.816 -5.492 1.00 61.50 86 THR A O 1
ATOM 650 N N . PRO A 1 87 ? 9.280 -1.183 -3.292 1.00 62.25 87 PRO A N 1
ATOM 651 C CA . PRO A 1 87 ? 8.027 -1.896 -3.158 1.00 62.25 87 PRO A CA 1
ATOM 652 C C . PRO A 1 87 ? 6.912 -0.844 -3.168 1.00 62.25 87 PRO A C 1
ATOM 654 O O . PRO A 1 87 ? 6.911 0.057 -2.332 1.00 62.25 87 PRO A O 1
ATOM 657 N N . ALA A 1 88 ? 5.996 -0.911 -4.129 1.00 72.81 88 ALA A N 1
ATOM 658 C CA . ALA A 1 88 ? 4.921 0.066 -4.265 1.00 72.81 88 ALA A CA 1
ATOM 659 C C . ALA A 1 88 ? 3.577 -0.646 -4.389 1.00 72.81 88 ALA A C 1
ATOM 661 O O . ALA A 1 88 ? 3.402 -1.532 -5.227 1.00 72.81 88 ALA A O 1
ATOM 662 N N . PHE A 1 89 ? 2.627 -0.257 -3.545 1.00 78.88 89 PHE A N 1
ATOM 663 C CA . PHE A 1 89 ? 1.247 -0.709 -3.616 1.00 78.88 89 PHE A CA 1
ATOM 664 C C . PHE A 1 89 ? 0.371 0.475 -4.018 1.00 78.88 89 PHE A C 1
ATOM 666 O O . PHE A 1 89 ? 0.327 1.481 -3.319 1.00 78.88 89 PHE A O 1
ATOM 673 N N . HIS A 1 90 ? -0.312 0.362 -5.155 1.00 81.56 90 HIS A N 1
ATOM 674 C CA . HIS A 1 90 ? -1.231 1.385 -5.641 1.00 81.56 90 HIS A CA 1
ATOM 675 C C . HIS A 1 90 ? -2.642 0.818 -5.697 1.00 81.56 90 HIS A C 1
ATOM 677 O O . HIS A 1 90 ? -2.861 -0.242 -6.287 1.00 81.56 90 HIS A O 1
ATOM 683 N N . SER A 1 91 ? -3.594 1.541 -5.112 1.00 81.62 91 SER A N 1
ATOM 684 C CA . SER A 1 91 ? -5.000 1.154 -5.075 1.00 81.62 91 SER A CA 1
ATOM 685 C C . SER A 1 91 ? -5.877 2.269 -5.647 1.00 81.62 91 SER A C 1
ATOM 687 O O . SER A 1 91 ? -5.663 3.434 -5.325 1.00 81.62 91 SER A O 1
ATOM 689 N N . ALA A 1 92 ? -6.846 1.918 -6.496 1.00 84.31 92 ALA A N 1
ATOM 690 C CA . ALA A 1 92 ? -7.818 2.848 -7.076 1.00 84.31 92 ALA A CA 1
ATOM 691 C C . ALA A 1 92 ? -9.261 2.332 -6.936 1.00 84.31 92 ALA A C 1
ATOM 693 O O . ALA A 1 92 ? -9.517 1.131 -7.038 1.00 84.31 92 ALA A O 1
ATOM 694 N N . GLY A 1 93 ? -10.222 3.240 -6.755 1.00 83.25 93 GLY A N 1
ATOM 695 C CA . GLY A 1 93 ? -11.646 2.906 -6.622 1.00 83.25 93 GLY A CA 1
ATOM 696 C C . GLY A 1 93 ? -12.231 2.298 -7.895 1.00 83.25 93 GLY A C 1
ATOM 697 O O . GLY A 1 93 ? -12.934 1.295 -7.842 1.00 83.25 93 GLY A O 1
ATOM 698 N N . ASN A 1 94 ? -11.876 2.856 -9.052 1.00 87.06 94 ASN A N 1
ATOM 699 C CA . ASN A 1 94 ? -12.392 2.445 -10.353 1.00 87.06 94 ASN A CA 1
ATOM 700 C C . ASN A 1 94 ? -11.295 1.816 -11.206 1.00 87.06 94 ASN A C 1
ATOM 702 O O . ASN A 1 94 ? -11.389 0.636 -11.550 1.00 87.06 94 ASN A O 1
ATOM 706 N N . SER A 1 95 ? -10.260 2.579 -11.582 1.00 89.69 95 SER A N 1
ATOM 707 C CA . SER A 1 95 ? -9.303 2.085 -12.577 1.00 89.69 95 SER A CA 1
ATOM 708 C C . SER A 1 95 ? -7.858 2.533 -12.419 1.00 89.69 95 SER A C 1
ATOM 710 O O . SER A 1 95 ? -7.583 3.660 -12.027 1.00 89.69 95 SER A O 1
ATOM 712 N N . ILE A 1 96 ? -6.924 1.660 -12.796 1.00 91.88 96 ILE A N 1
ATOM 713 C CA . ILE A 1 96 ? -5.508 2.011 -12.964 1.00 91.88 96 ILE A CA 1
ATOM 714 C C . ILE A 1 96 ? -5.145 1.871 -14.440 1.00 91.88 96 ILE A C 1
ATOM 716 O O . ILE A 1 96 ? -5.437 0.842 -15.042 1.00 91.88 96 ILE A O 1
ATOM 720 N N . THR A 1 97 ? -4.493 2.879 -15.018 1.00 93.75 97 THR A N 1
ATOM 721 C CA . THR A 1 97 ? -3.884 2.802 -16.356 1.00 93.75 97 THR A CA 1
ATOM 722 C C . THR A 1 97 ? -2.370 2.974 -16.248 1.00 93.75 97 THR A C 1
ATOM 724 O O . THR A 1 97 ? -1.910 3.862 -15.535 1.00 93.75 97 THR A O 1
ATOM 727 N N . SER A 1 98 ? -1.570 2.142 -16.918 1.00 93.81 98 SER A N 1
ATOM 728 C CA . SER A 1 98 ? -0.107 2.234 -16.824 1.00 93.81 98 SER A CA 1
ATOM 729 C C . SER A 1 98 ? 0.604 1.897 -18.129 1.00 93.81 98 SER A C 1
ATOM 731 O O . SER A 1 98 ? 0.356 0.843 -18.708 1.00 93.81 98 SER A O 1
ATOM 733 N N . SER A 1 99 ? 1.530 2.767 -18.541 1.00 92.25 99 SER A N 1
ATOM 734 C CA . SER A 1 99 ? 2.548 2.512 -19.575 1.00 92.25 99 SER A CA 1
ATOM 735 C C . SER A 1 99 ? 3.955 2.383 -18.978 1.00 92.25 99 SER A C 1
ATOM 737 O O . SER A 1 99 ? 4.949 2.421 -19.703 1.00 92.25 99 SER A O 1
ATOM 739 N N . ALA A 1 100 ? 4.060 2.295 -17.649 1.00 89.25 100 ALA A N 1
ATOM 740 C CA . ALA A 1 100 ? 5.326 2.443 -16.952 1.00 89.25 100 ALA A CA 1
ATOM 741 C C . ALA A 1 100 ? 6.302 1.284 -17.193 1.00 89.25 100 ALA A C 1
ATOM 743 O O . ALA A 1 100 ? 5.931 0.116 -17.316 1.00 89.25 100 ALA A O 1
ATOM 744 N N . VAL A 1 101 ? 7.588 1.626 -17.172 1.00 88.75 101 VAL A N 1
ATOM 745 C CA . VAL A 1 101 ? 8.687 0.663 -17.115 1.00 88.75 101 VAL A CA 1
ATOM 746 C C . VAL A 1 101 ? 9.064 0.461 -15.656 1.00 88.75 101 VAL A C 1
ATOM 748 O O . VAL A 1 101 ? 9.507 1.401 -15.000 1.00 88.75 101 VAL A O 1
ATOM 751 N N . ILE A 1 102 ? 8.895 -0.756 -15.153 1.00 86.50 102 ILE A N 1
ATOM 752 C CA . ILE A 1 102 ? 9.310 -1.136 -13.804 1.00 86.50 102 ILE A CA 1
ATOM 753 C C . ILE A 1 102 ? 10.710 -1.732 -13.925 1.00 86.50 102 ILE A C 1
ATOM 755 O O . ILE A 1 102 ? 10.880 -2.815 -14.477 1.00 86.50 102 ILE A O 1
ATOM 759 N N . ALA A 1 103 ? 11.722 -1.021 -13.450 1.00 84.38 103 ALA A N 1
ATOM 760 C CA . ALA A 1 103 ? 13.114 -1.457 -13.491 1.00 84.38 103 ALA A CA 1
ATOM 761 C C . ALA A 1 103 ? 13.821 -0.989 -12.226 1.00 84.38 103 ALA A C 1
ATOM 763 O O . ALA A 1 103 ? 13.472 0.063 -11.716 1.00 84.38 103 ALA A O 1
ATOM 764 N N . GLY A 1 104 ? 14.813 -1.739 -11.754 1.00 81.62 104 GLY A N 1
ATOM 765 C CA . GLY A 1 104 ? 15.555 -1.461 -10.524 1.00 81.62 104 GLY A CA 1
ATOM 766 C C . GLY A 1 104 ? 15.604 -2.671 -9.596 1.00 81.62 104 GLY A C 1
ATOM 767 O O . GLY A 1 104 ? 14.669 -3.472 -9.558 1.00 81.62 104 GLY A O 1
ATOM 768 N N . ALA A 1 105 ? 16.727 -2.843 -8.897 1.00 76.00 105 ALA A N 1
ATOM 769 C CA . ALA A 1 105 ? 16.927 -3.983 -8.010 1.00 76.00 105 ALA A CA 1
ATOM 770 C C . ALA A 1 105 ? 15.902 -3.947 -6.867 1.00 76.00 105 ALA A C 1
ATOM 772 O O . ALA A 1 105 ? 15.852 -2.989 -6.099 1.00 76.00 105 ALA A O 1
ATOM 773 N N . GLY A 1 106 ? 15.080 -4.993 -6.758 1.00 71.00 106 GLY A N 1
ATOM 774 C CA . GLY A 1 106 ? 14.038 -5.070 -5.731 1.00 71.00 106 GLY A CA 1
ATOM 775 C C . GLY A 1 106 ? 12.772 -4.262 -6.038 1.00 71.00 106 GLY A C 1
ATOM 776 O O . GLY A 1 106 ? 11.935 -4.102 -5.146 1.00 71.00 106 GLY A O 1
ATOM 777 N N . ALA A 1 107 ? 12.589 -3.789 -7.275 1.00 79.50 107 ALA A N 1
ATOM 778 C CA . ALA A 1 107 ? 11.342 -3.162 -7.700 1.00 79.50 107 ALA A CA 1
ATOM 779 C C . ALA A 1 107 ? 10.186 -4.180 -7.652 1.00 79.50 107 ALA A C 1
ATOM 781 O O . ALA A 1 107 ? 10.163 -5.156 -8.404 1.00 79.50 107 ALA A O 1
ATOM 782 N N . ASN A 1 108 ? 9.221 -3.956 -6.757 1.00 78.31 108 ASN A N 1
ATOM 783 C CA . ASN A 1 108 ? 8.074 -4.839 -6.541 1.00 78.31 108 ASN A CA 1
ATOM 784 C C . ASN A 1 108 ? 6.785 -4.011 -6.558 1.00 78.31 108 ASN A C 1
ATOM 786 O O . ASN A 1 108 ? 6.391 -3.440 -5.541 1.00 78.31 108 ASN A O 1
ATOM 790 N N . VAL A 1 109 ? 6.115 -3.946 -7.705 1.00 82.00 109 VAL A N 1
ATOM 791 C CA . VAL A 1 109 ? 4.936 -3.090 -7.898 1.00 82.00 109 VAL A CA 1
ATOM 792 C C . VAL A 1 109 ? 3.662 -3.922 -7.875 1.00 82.00 109 VAL A C 1
ATOM 794 O O . VAL A 1 109 ? 3.558 -4.958 -8.531 1.00 82.00 109 VAL A O 1
ATOM 797 N N . LYS A 1 110 ? 2.665 -3.453 -7.129 1.00 83.88 110 LYS A N 1
ATOM 798 C CA . LYS A 1 110 ? 1.352 -4.079 -7.009 1.00 83.88 110 LYS A CA 1
ATOM 799 C C . LYS A 1 110 ? 0.260 -3.067 -7.332 1.00 83.88 110 LYS A C 1
ATOM 801 O O . LYS A 1 110 ? 0.203 -2.013 -6.702 1.00 83.88 110 LYS A O 1
ATOM 806 N N . TYR A 1 111 ? -0.622 -3.402 -8.267 1.00 85.50 111 TYR A N 1
ATOM 807 C CA . TYR A 1 111 ? -1.802 -2.601 -8.597 1.00 85.50 111 TYR A CA 1
ATOM 808 C C . TYR A 1 111 ? -3.086 -3.291 -8.143 1.00 85.50 111 TYR A C 1
ATOM 810 O O . TYR A 1 111 ? -3.294 -4.474 -8.408 1.00 85.50 111 TYR A O 1
ATOM 818 N N . LYS A 1 112 ? -3.976 -2.522 -7.523 1.00 83.69 112 LYS A N 1
ATOM 819 C CA . LYS A 1 112 ? -5.332 -2.929 -7.162 1.00 83.69 112 LYS A CA 1
ATOM 820 C C . LYS A 1 112 ? -6.327 -1.902 -7.689 1.00 83.69 112 LYS A C 1
ATOM 822 O O . LYS A 1 112 ? -6.147 -0.710 -7.472 1.00 83.69 112 LYS A O 1
ATOM 827 N N . ALA A 1 113 ? -7.375 -2.333 -8.381 1.00 84.69 113 ALA A N 1
ATOM 828 C CA . ALA A 1 113 ? -8.435 -1.425 -8.820 1.00 84.69 113 ALA A CA 1
ATOM 829 C C . ALA A 1 113 ? -9.812 -2.060 -8.651 1.00 84.69 113 ALA A C 1
ATOM 831 O O . ALA A 1 113 ? -9.947 -3.263 -8.857 1.00 84.69 113 ALA A O 1
ATOM 832 N N . GLY A 1 114 ? -10.839 -1.272 -8.333 1.00 81.94 114 GLY A N 1
ATOM 833 C CA . GLY A 1 114 ? -12.187 -1.815 -8.135 1.00 81.94 114 GLY A CA 1
ATOM 834 C C . GLY A 1 114 ? -12.848 -2.363 -9.398 1.00 81.94 114 GLY A C 1
ATOM 835 O O . GLY A 1 114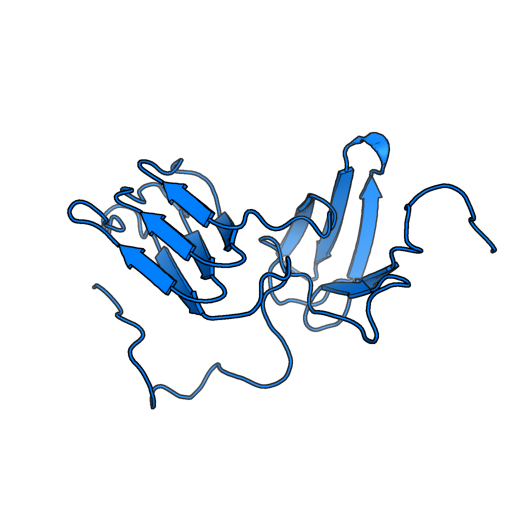 ? -13.616 -3.313 -9.300 1.00 81.94 114 GLY A O 1
ATOM 836 N N . GLN A 1 115 ? -12.541 -1.814 -10.579 1.00 85.12 115 GLN A N 1
ATOM 837 C CA . GLN A 1 115 ? -13.186 -2.223 -11.834 1.00 85.12 115 GLN A CA 1
ATOM 838 C C . GLN A 1 115 ? -12.192 -2.753 -12.870 1.00 85.12 115 GLN A C 1
ATOM 840 O O . GLN A 1 115 ? -12.393 -3.840 -13.406 1.00 85.12 115 GLN A O 1
ATOM 845 N N . ARG A 1 116 ? -11.125 -2.003 -13.190 1.00 87.25 116 ARG A N 1
ATOM 846 C CA . ARG A 1 116 ? -10.188 -2.397 -14.262 1.00 87.25 116 ARG A CA 1
ATOM 847 C C . ARG A 1 116 ? -8.758 -1.916 -14.065 1.00 87.25 116 ARG A C 1
ATOM 849 O O . ARG A 1 116 ? -8.517 -0.819 -13.567 1.00 87.25 116 ARG A O 1
ATOM 856 N N . ILE A 1 117 ? -7.813 -2.710 -14.558 1.00 90.94 117 ILE A N 1
ATOM 857 C CA . ILE A 1 117 ? -6.405 -2.333 -14.691 1.00 90.94 117 ILE A CA 1
ATOM 858 C C . ILE A 1 117 ? -6.036 -2.448 -16.170 1.00 90.94 117 ILE A C 1
ATOM 860 O O . ILE A 1 117 ? -6.117 -3.531 -16.745 1.00 90.94 117 ILE A O 1
ATOM 864 N N . THR A 1 118 ? -5.649 -1.332 -16.782 1.00 93.38 118 THR A N 1
ATOM 865 C CA . THR A 1 118 ? -5.291 -1.236 -18.200 1.00 93.38 118 THR A CA 1
ATOM 866 C C . THR A 1 118 ? -3.788 -1.017 -18.332 1.00 93.38 118 THR A C 1
ATOM 868 O O . THR A 1 118 ? -3.273 0.036 -17.959 1.00 93.38 118 THR A O 1
ATOM 871 N N . LEU A 1 119 ? -3.074 -1.992 -18.888 1.00 93.88 119 LEU A N 1
ATOM 872 C CA . LEU A 1 119 ? -1.662 -1.841 -19.240 1.00 93.88 119 LEU A CA 1
ATOM 873 C C . LEU A 1 119 ? -1.579 -1.415 -20.706 1.00 93.88 119 LEU A C 1
ATOM 875 O O . LEU A 1 119 ? -2.007 -2.152 -21.593 1.00 93.88 119 LEU A O 1
ATOM 879 N N . THR A 1 120 ? -1.099 -0.203 -20.958 1.00 92.75 120 THR A N 1
ATOM 880 C CA . THR A 1 120 ? -0.980 0.347 -22.311 1.00 92.75 120 THR A CA 1
ATOM 881 C C . THR A 1 120 ? 0.370 -0.023 -22.933 1.00 92.75 120 THR A C 1
ATOM 883 O O . THR A 1 120 ? 1.314 -0.375 -22.213 1.00 92.75 120 THR A O 1
ATOM 886 N N . PRO A 1 121 ? 0.492 0.021 -24.277 1.00 94.06 121 PRO A N 1
ATOM 887 C CA . PRO A 1 121 ? 1.745 -0.300 -24.953 1.00 94.06 121 PRO A CA 1
ATOM 888 C C . PRO A 1 121 ? 2.934 0.472 -24.367 1.00 94.06 121 PRO A C 1
ATOM 890 O O . PRO A 1 121 ? 2.854 1.678 -24.145 1.00 94.06 121 PRO A O 1
ATOM 893 N N . GLY A 1 122 ? 4.033 -0.240 -24.114 1.00 86.81 122 GLY A N 1
ATOM 894 C CA . GLY A 1 122 ? 5.225 0.296 -23.448 1.00 86.81 122 GLY A CA 1
ATOM 895 C C . GLY A 1 122 ? 5.400 -0.171 -22.001 1.00 86.81 122 GLY A C 1
ATOM 896 O O . GLY A 1 122 ? 6.534 -0.159 -21.511 1.00 86.81 122 GLY A O 1
ATOM 897 N N . PHE A 1 123 ? 4.333 -0.667 -21.359 1.00 91.31 123 PHE A N 1
ATOM 898 C CA . PHE A 1 123 ? 4.432 -1.276 -20.035 1.00 91.31 123 PHE A CA 1
ATOM 899 C C . PHE A 1 123 ? 5.333 -2.517 -20.057 1.00 91.31 123 PHE A C 1
ATOM 901 O O . PHE A 1 123 ? 5.123 -3.431 -20.857 1.00 91.31 123 PHE A O 1
ATOM 908 N N . ARG A 1 124 ? 6.323 -2.567 -19.158 1.00 88.62 124 ARG A N 1
ATOM 909 C CA . ARG A 1 124 ? 7.161 -3.759 -18.949 1.00 88.62 124 ARG A CA 1
ATOM 910 C C . ARG A 1 124 ? 7.787 -3.778 -17.560 1.00 88.62 124 ARG A C 1
ATOM 912 O O . ARG A 1 124 ? 8.199 -2.734 -17.057 1.00 88.62 124 ARG A O 1
ATOM 919 N N . ALA A 1 125 ? 7.938 -4.972 -16.994 1.00 88.06 125 ALA A N 1
ATOM 920 C CA . ALA A 1 125 ? 8.823 -5.221 -15.862 1.00 88.06 125 ALA A CA 1
ATOM 921 C C . ALA A 1 125 ? 10.176 -5.730 -16.383 1.00 88.06 125 ALA A C 1
ATOM 923 O O . ALA A 1 125 ? 10.230 -6.625 -17.223 1.00 88.06 125 ALA A O 1
ATOM 924 N N . SER A 1 126 ? 11.271 -5.111 -15.950 1.00 86.19 126 SER A N 1
ATOM 925 C CA . SER A 1 126 ? 12.615 -5.391 -16.449 1.00 86.19 126 SER A CA 1
ATOM 926 C C . SER A 1 126 ? 13.195 -6.654 -15.815 1.00 86.19 126 SER A C 1
ATOM 928 O O . SER A 1 126 ? 13.561 -6.660 -14.637 1.00 86.19 126 SER A O 1
ATOM 930 N N . ALA A 1 127 ? 13.356 -7.703 -16.624 1.00 80.94 127 ALA A N 1
ATOM 931 C CA . ALA A 1 127 ? 13.978 -8.959 -16.202 1.00 80.94 127 ALA A CA 1
ATOM 932 C C . ALA A 1 127 ? 15.444 -8.783 -15.766 1.00 80.94 127 ALA A C 1
ATOM 934 O O . ALA A 1 127 ? 15.902 -9.459 -14.850 1.00 80.94 127 ALA A O 1
ATOM 935 N N . SER A 1 128 ? 16.172 -7.824 -16.355 1.00 82.50 128 SER A N 1
ATOM 936 C CA . SER A 1 128 ? 17.569 -7.531 -15.988 1.00 82.50 128 SER A CA 1
ATOM 937 C C . SER A 1 128 ? 17.744 -7.048 -14.546 1.00 82.50 128 SER A C 1
ATOM 939 O O . SER A 1 128 ? 18.860 -7.056 -14.034 1.00 82.50 128 SER A O 1
ATOM 941 N N . THR A 1 129 ? 16.659 -6.624 -13.893 1.00 82.69 129 THR A N 1
ATOM 942 C CA . THR A 1 129 ? 16.673 -6.128 -12.514 1.00 82.69 129 THR A CA 1
ATOM 943 C C . THR A 1 129 ? 15.813 -6.965 -11.562 1.00 82.69 129 THR A C 1
ATOM 945 O O . THR A 1 129 ? 15.551 -6.508 -10.453 1.00 82.69 129 THR A O 1
ATOM 948 N N . ASP A 1 130 ? 15.343 -8.150 -11.985 1.00 80.62 130 ASP A N 1
ATOM 949 C CA . ASP A 1 130 ? 14.365 -8.985 -11.253 1.00 80.62 130 ASP A CA 1
ATOM 950 C C . ASP A 1 130 ? 13.126 -8.188 -10.794 1.00 80.62 130 ASP A C 1
ATOM 952 O O . ASP A 1 130 ? 12.610 -8.360 -9.687 1.00 80.62 130 ASP A O 1
ATOM 956 N N . ALA A 1 131 ? 12.664 -7.251 -11.630 1.00 83.19 131 ALA A N 1
ATOM 957 C CA . ALA A 1 131 ? 11.496 -6.444 -11.304 1.00 83.19 131 ALA A CA 1
ATOM 958 C C . ALA A 1 131 ? 10.226 -7.306 -11.332 1.00 83.19 131 ALA A C 1
ATOM 960 O O . ALA A 1 131 ? 9.986 -8.045 -12.287 1.00 83.19 131 ALA A O 1
ATOM 961 N N . LYS A 1 132 ? 9.379 -7.169 -10.308 1.00 83.19 132 LYS A N 1
ATOM 962 C CA . LYS A 1 132 ? 8.133 -7.935 -10.170 1.00 83.19 132 LYS A CA 1
ATOM 963 C C . LYS A 1 132 ? 6.924 -7.024 -10.239 1.00 83.19 132 LYS A C 1
ATOM 965 O O . LYS A 1 132 ? 6.902 -5.935 -9.664 1.00 83.19 132 LYS A O 1
ATOM 970 N N . PHE A 1 133 ? 5.896 -7.519 -10.916 1.00 85.62 133 PHE A N 1
ATOM 971 C CA . PHE A 1 133 ? 4.613 -6.854 -11.046 1.00 85.62 133 PHE A CA 1
ATOM 972 C C . PHE A 1 133 ? 3.471 -7.816 -10.718 1.00 85.62 133 PHE A C 1
ATOM 974 O O . PHE A 1 133 ? 3.477 -8.964 -11.159 1.00 85.62 133 PHE A O 1
ATOM 981 N N . LEU A 1 134 ? 2.486 -7.339 -9.958 1.00 83.50 134 LEU A N 1
ATOM 982 C CA . LEU A 1 134 ? 1.248 -8.059 -9.668 1.00 83.50 134 LEU A CA 1
ATOM 983 C C . LEU A 1 134 ? 0.058 -7.107 -9.807 1.00 83.50 134 LEU A C 1
ATOM 985 O O . LEU A 1 134 ? 0.117 -5.963 -9.358 1.00 83.50 134 LEU A O 1
ATOM 989 N N . SER A 1 135 ? -1.047 -7.587 -10.366 1.00 84.44 135 SER A N 1
ATOM 990 C CA . SER A 1 135 ? -2.299 -6.837 -10.437 1.00 84.44 135 SER A CA 1
ATOM 991 C C . SER A 1 135 ? -3.485 -7.688 -9.998 1.00 84.44 135 SER A C 1
ATOM 993 O O . SER A 1 135 ? -3.488 -8.904 -10.184 1.00 84.44 135 SER A O 1
ATOM 995 N N . TYR A 1 136 ? -4.491 -7.058 -9.393 1.00 79.19 136 TYR A N 1
ATOM 996 C CA . TYR A 1 136 ? -5.746 -7.718 -9.037 1.00 79.19 136 TYR A CA 1
ATOM 997 C C . TYR A 1 136 ? -6.911 -6.726 -8.966 1.00 79.19 136 TYR A C 1
ATOM 999 O O . TYR A 1 136 ? -6.724 -5.534 -8.718 1.00 79.19 136 TYR A O 1
ATOM 1007 N N . ILE A 1 137 ? -8.126 -7.221 -9.202 1.00 81.50 137 ILE A N 1
ATOM 1008 C CA . ILE A 1 137 ? -9.355 -6.433 -9.071 1.00 81.50 137 ILE A CA 1
ATOM 1009 C C . ILE A 1 137 ? -9.912 -6.604 -7.661 1.00 81.50 137 ILE A C 1
ATOM 1011 O O . ILE A 1 137 ? -9.976 -7.718 -7.145 1.00 81.50 137 ILE A O 1
ATOM 1015 N N . GLY A 1 138 ? -10.298 -5.504 -7.024 1.00 75.56 138 GLY A N 1
ATOM 1016 C CA . GLY A 1 138 ? -10.900 -5.526 -5.698 1.00 75.56 138 GLY A CA 1
ATOM 1017 C C . GLY A 1 138 ? -11.220 -4.131 -5.189 1.00 75.56 138 GLY A C 1
ATOM 1018 O O . GLY A 1 138 ? -10.607 -3.156 -5.625 1.00 75.56 138 GLY A O 1
ATOM 1019 N N . ALA A 1 139 ? -12.167 -4.053 -4.250 1.00 71.12 139 ALA A N 1
ATOM 1020 C CA . ALA A 1 139 ? -12.576 -2.802 -3.622 1.00 71.12 139 ALA A CA 1
ATOM 1021 C C . ALA A 1 139 ? -11.360 -2.006 -3.149 1.00 71.12 139 ALA A C 1
ATOM 1023 O O . ALA A 1 139 ? -10.384 -2.578 -2.642 1.00 71.12 139 ALA A O 1
ATOM 1024 N N . CYS A 1 140 ? -11.421 -0.689 -3.318 1.00 69.38 140 CYS A N 1
ATOM 1025 C CA . CYS A 1 140 ? -10.347 0.132 -2.822 1.00 69.38 140 CYS A CA 1
ATOM 1026 C C . CYS A 1 140 ? -10.414 0.212 -1.304 1.00 69.38 140 CYS A C 1
ATOM 1028 O O . CYS A 1 140 ? -11.227 0.919 -0.726 1.00 69.38 140 CYS A O 1
ATOM 1030 N N . ILE A 1 141 ? -9.530 -0.558 -0.700 1.00 60.34 141 ILE A N 1
ATOM 1031 C CA . ILE A 1 141 ? -9.173 -0.512 0.702 1.00 60.34 141 ILE A CA 1
ATOM 1032 C C . ILE A 1 141 ? -7.648 -0.534 0.708 1.00 60.34 141 ILE A C 1
ATOM 1034 O O . ILE A 1 141 ? -7.045 -1.317 -0.045 1.00 60.34 141 ILE A O 1
ATOM 1038 N N . SER A 1 142 ? -7.026 0.359 1.480 1.00 56.09 142 SER A N 1
ATOM 1039 C CA . SER A 1 142 ? -5.582 0.325 1.721 1.00 56.09 142 SER A CA 1
ATOM 1040 C C . SER A 1 142 ? -5.294 -0.951 2.515 1.00 56.09 142 SER A C 1
ATOM 1042 O O . SER A 1 142 ? -5.452 -0.994 3.726 1.00 56.09 142 SER A O 1
ATOM 1044 N N . GLY A 1 143 ? -5.059 -2.052 1.800 1.00 52.91 143 GLY A N 1
ATOM 1045 C CA . GLY A 1 143 ? -5.321 -3.381 2.341 1.00 52.91 143 GLY A CA 1
ATOM 1046 C C . GLY A 1 143 ? -5.306 -4.472 1.278 1.00 52.91 143 GLY A C 1
ATOM 1047 O O . GLY A 1 143 ? -6.278 -4.678 0.547 1.00 52.91 143 GLY A O 1
ATOM 1048 N N . GLY A 1 144 ? -4.191 -5.177 1.154 1.00 51.16 144 GLY A N 1
ATOM 1049 C CA . GLY A 1 144 ? -4.174 -6.566 0.699 1.00 51.16 144 GLY A CA 1
ATOM 1050 C C . GLY A 1 144 ? -4.070 -7.504 1.912 1.00 51.16 144 GLY A C 1
ATOM 1051 O O . GLY A 1 144 ? -3.981 -7.059 3.047 1.00 51.16 144 GLY A O 1
ATOM 1052 N N . VAL A 1 145 ? -4.020 -8.817 1.719 1.00 49.78 145 VAL A N 1
ATOM 1053 C CA . VAL A 1 145 ? -5.214 -9.687 1.813 1.00 49.78 145 VAL A CA 1
ATOM 1054 C C . VAL A 1 145 ? -5.013 -10.599 3.040 1.00 49.78 145 VAL A C 1
ATOM 1056 O O . VAL A 1 145 ? -3.918 -11.160 3.119 1.00 49.78 145 VAL A O 1
ATOM 1059 N N . PRO A 1 146 ? -5.961 -10.734 4.001 1.00 43.16 146 PRO A N 1
ATOM 1060 C CA . PRO A 1 146 ? -6.635 -12.042 4.244 1.00 43.16 146 PRO A CA 1
ATOM 1061 C C . PRO A 1 146 ? -8.126 -11.929 4.689 1.00 43.16 146 PRO A C 1
ATOM 1063 O O . PRO A 1 146 ? -8.502 -10.880 5.197 1.00 43.16 146 PRO A O 1
ATOM 1066 N N . PRO A 1 147 ? -8.994 -12.963 4.525 1.00 39.88 147 PRO A N 1
ATOM 1067 C CA . PRO A 1 147 ? -8.715 -14.353 4.908 1.00 39.88 147 PRO A CA 1
ATOM 1068 C C . PRO A 1 147 ? -9.011 -15.407 3.824 1.00 39.88 147 PRO A C 1
ATOM 1070 O O . PRO A 1 147 ? -10.124 -15.523 3.320 1.00 39.88 147 PRO A O 1
ATOM 1073 N N . GLY A 1 148 ? -8.000 -16.244 3.541 1.00 37.00 148 GLY A N 1
ATOM 1074 C CA . GLY A 1 148 ? -8.219 -17.610 3.050 1.00 37.00 148 GLY A CA 1
ATOM 1075 C C . GLY A 1 148 ? -7.816 -17.968 1.615 1.00 37.00 148 GLY A C 1
ATOM 1076 O O . GLY A 1 148 ? -8.462 -18.840 1.061 1.00 37.00 148 GLY A O 1
ATOM 1077 N N . TYR A 1 149 ? -6.814 -17.357 0.969 1.00 43.12 149 TYR A N 1
ATOM 1078 C CA . TYR A 1 149 ? -6.392 -17.746 -0.400 1.00 43.12 149 TYR A CA 1
ATOM 1079 C C . TYR A 1 149 ? -5.136 -16.921 -0.781 1.00 43.12 149 TYR A C 1
ATOM 1081 O O . TYR A 1 149 ? -5.170 -15.709 -0.633 1.00 43.12 149 TYR A O 1
ATOM 1089 N N . ASN A 1 150 ? -3.990 -17.396 -1.289 1.00 39.22 150 ASN A N 1
ATOM 1090 C CA . ASN A 1 150 ? -3.694 -18.631 -1.996 1.00 39.22 150 ASN A CA 1
ATOM 1091 C C . ASN A 1 150 ? -2.156 -18.806 -2.141 1.00 39.22 150 ASN A C 1
ATOM 1093 O O . ASN A 1 150 ? -1.506 -18.014 -2.825 1.00 39.22 150 ASN A O 1
ATOM 1097 N N . ARG A 1 151 ? -1.557 -19.844 -1.538 1.00 41.25 151 ARG A N 1
ATOM 1098 C CA . ARG A 1 151 ? -0.215 -20.344 -1.924 1.00 41.25 151 ARG A CA 1
ATOM 1099 C C . ARG A 1 151 ? -0.291 -21.631 -2.761 1.00 41.25 151 ARG A C 1
ATOM 1101 O O . ARG A 1 151 ? 0.745 -22.231 -3.025 1.00 41.25 151 ARG A O 1
ATOM 1108 N N . SER A 1 152 ? -1.478 -22.041 -3.226 1.00 33.53 152 SER A N 1
ATOM 1109 C CA . SER A 1 152 ? -1.636 -23.338 -3.904 1.00 33.53 152 SER A CA 1
ATOM 1110 C C . SER A 1 152 ? -2.894 -23.495 -4.779 1.00 33.53 152 SER A C 1
ATOM 1112 O O . SER A 1 152 ? -3.468 -24.577 -4.825 1.00 33.53 152 SER A O 1
ATOM 1114 N N . SER A 1 153 ? -3.302 -22.483 -5.555 1.00 32.41 153 SER A N 1
ATOM 1115 C CA . SER A 1 153 ? -4.144 -22.730 -6.738 1.00 32.41 153 SER A CA 1
ATOM 1116 C C . SER A 1 153 ? -3.750 -21.840 -7.922 1.00 32.41 153 SER A C 1
ATOM 1118 O O . SER A 1 153 ? -4.377 -20.828 -8.235 1.00 32.41 153 SER A O 1
ATOM 1120 N N . LEU A 1 154 ? -2.722 -22.277 -8.650 1.00 37.59 154 LEU A N 1
ATOM 1121 C CA . LEU A 1 154 ? -2.762 -22.176 -10.107 1.00 37.59 154 LEU A CA 1
ATOM 1122 C C . LEU A 1 154 ? -4.001 -22.958 -10.554 1.00 37.59 154 LEU A C 1
ATOM 1124 O O . LEU A 1 154 ? -3.904 -24.169 -10.667 1.00 37.59 154 LEU A O 1
ATOM 1128 N N . ASN A 1 155 ? -5.158 -22.303 -10.665 1.00 35.88 155 ASN A N 1
ATOM 1129 C CA . ASN A 1 155 ? -6.303 -22.710 -11.484 1.00 35.88 155 ASN A CA 1
ATOM 1130 C C . ASN A 1 155 ? -7.430 -21.686 -11.309 1.00 35.88 155 ASN A C 1
ATOM 1132 O O . ASN A 1 155 ? -8.091 -21.652 -10.276 1.00 35.88 155 ASN A O 1
ATOM 1136 N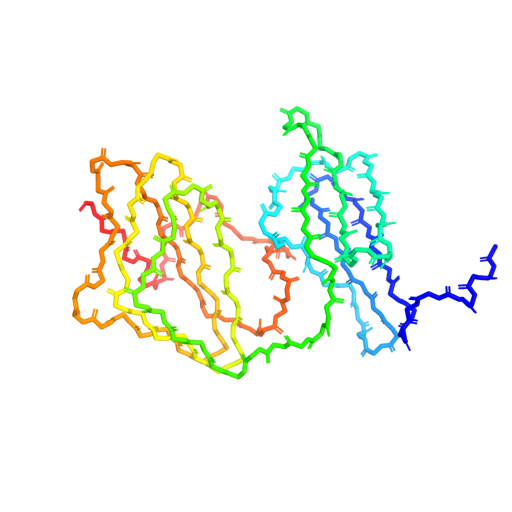 N . GLY A 1 156 ? -7.653 -20.874 -12.344 1.00 35.91 156 GLY A N 1
ATOM 1137 C CA . GLY A 1 156 ? -8.857 -20.053 -12.477 1.00 35.91 156 GLY A CA 1
ATOM 1138 C C . GLY A 1 156 ? -8.602 -18.550 -12.539 1.00 35.91 156 GLY A C 1
ATOM 1139 O O . GLY A 1 156 ? -8.723 -17.864 -11.535 1.00 35.91 156 GLY A O 1
ATOM 1140 N N . LEU A 1 157 ? -8.383 -18.069 -13.769 1.00 26.41 157 LEU A N 1
ATOM 1141 C CA . LEU A 1 157 ? -8.350 -16.676 -14.250 1.00 26.41 157 LEU A CA 1
ATOM 1142 C C . LEU A 1 157 ? -6.976 -15.969 -14.237 1.00 26.41 157 LEU A C 1
ATOM 1144 O O . LEU A 1 157 ? -6.160 -16.175 -13.341 1.00 26.41 157 LEU A O 1
ATOM 1148 N N . PRO A 1 158 ? -6.658 -15.221 -15.314 1.00 32.09 158 PRO A N 1
ATOM 1149 C CA . PRO A 1 158 ? -5.314 -15.184 -15.874 1.00 32.09 158 PRO A CA 1
ATOM 1150 C C . PRO A 1 158 ? -4.422 -14.182 -15.141 1.00 32.09 158 PRO A C 1
ATOM 1152 O O . PRO A 1 158 ? -4.363 -13.003 -15.483 1.00 32.09 158 PRO A O 1
ATOM 1155 N N . GLY A 1 159 ? -3.661 -14.670 -14.165 1.00 32.94 159 GLY A N 1
ATOM 1156 C CA . GLY A 1 159 ? -2.415 -14.024 -13.776 1.00 32.94 159 GLY A CA 1
ATOM 1157 C C . GLY A 1 159 ? -1.401 -14.210 -14.902 1.00 32.94 159 GLY A C 1
ATOM 1158 O O . GLY A 1 159 ? -0.778 -15.265 -15.003 1.00 32.94 159 GLY A O 1
ATOM 1159 N N . TYR A 1 160 ? -1.262 -13.213 -15.778 1.00 29.42 160 TYR A N 1
ATOM 1160 C CA . TYR A 1 160 ? -0.186 -13.184 -16.767 1.00 29.42 160 TYR A CA 1
ATOM 1161 C C . TYR A 1 160 ? 1.156 -13.029 -16.037 1.00 29.42 160 TYR A C 1
ATOM 1163 O O . TYR A 1 160 ? 1.581 -11.928 -15.694 1.00 29.42 160 TYR A O 1
ATOM 1171 N N . LEU A 1 161 ? 1.818 -14.159 -15.793 1.00 27.53 161 LEU A N 1
ATOM 1172 C CA . LEU A 1 161 ? 3.258 -14.225 -15.571 1.00 27.53 161 LEU A CA 1
ATOM 1173 C C . LEU A 1 161 ? 3.928 -13.915 -16.911 1.00 27.53 161 LEU A C 1
ATOM 1175 O O . LEU A 1 161 ? 3.974 -14.765 -17.799 1.00 27.53 161 LEU A O 1
ATOM 1179 N N . VAL A 1 162 ? 4.417 -12.689 -17.074 1.00 26.91 162 VAL A N 1
ATOM 1180 C CA . VAL A 1 162 ? 5.364 -12.386 -18.149 1.00 26.91 162 VAL A CA 1
ATOM 1181 C C . VAL A 1 162 ? 6.733 -12.845 -17.647 1.00 26.91 162 VAL A C 1
ATOM 1183 O O . VAL A 1 162 ? 7.221 -12.320 -16.646 1.00 26.91 162 VAL A O 1
ATOM 1186 N N . LYS A 1 163 ? 7.277 -13.893 -18.277 1.00 33.75 163 LYS A N 1
ATOM 1187 C CA . LYS A 1 163 ? 8.689 -14.278 -18.144 1.00 33.75 163 LYS A CA 1
ATOM 1188 C C . LYS A 1 163 ? 9.583 -13.240 -18.809 1.00 33.75 163 LYS A C 1
ATOM 1190 O O . LYS A 1 163 ? 9.160 -12.715 -19.863 1.00 33.75 163 LYS A O 1
#

Secondary structure (DSSP, 8-state):
----SS-TT--EEEEETTEEEEE-SS-SS-EEE-SS--SS-EEEEEEEGGGTEEEEEETTTEEEEEEPP-----SEEEES---TT-EEEEEESSEEEE--EE-STT-EEEEEESSEEEE-TT-EE-GGGT-EEEEEE----S----SS--SS---SS------

Foldseek 3Di:
DDDPPADPFQWDWDFAQQGIWIDGNVDPDIAAAPQVNDRGGFPDWDADRVVQKIWTQGDPPGIDMDHHWPVDAAQEEEEEEDDQDDPGEHEHQAEYEYLYEHHHAPAEYEYEYQHYYHYDHNYDYDPVRVHHYYYDYDGDDNHDDDDDDDPDDPDDDDPPPDD

pLDDT: mean 74.87, std 17.83, range [26.41, 94.06]

Sequence (163 aa):
YDDNNGSPNDALYIGTDIGVFYRDNTLGDWIPFSNGLPVVEVTDLEINESAGLLRAGTYGRGVWQTPVYDGACAASLSFTAHSPSTPAFHSAGNSITSSAVIAGAGANVKYKAGQRITLTPGFRASASTDAKFLSYIGACISGGVPPGYNRSSLNGLPGYLVK